Protein AF-A0A4Q6C3W8-F1 (afdb_monomer_lite)

Sequence (118 aa):
MQPISSQSSSEEVRRYLTQALKLDLVGPCTHEGDPVGDPEERLPGWISPSAWYLTGFLIPTGAPPEQASDADEDEDFELVSQTVGDPNESTEERKPKQKGFFPSSMGLSFLVGPNTRE

Secondary structure (DSSP, 8-state):
-PPP-TT--HHHHHHHHHHHHHHHHT--B-STT--BS-TT----TTS-GGGT-TT-PPPPTT--GGGSS-SGGGS-----------TT------------PPPS---------TT---

Structure (mmCIF, N/CA/C/O backbone):
data_AF-A0A4Q6C3W8-F1
#
_entry.id   AF-A0A4Q6C3W8-F1
#
loop_
_atom_site.group_PDB
_atom_site.id
_atom_site.type_symbol
_atom_site.label_atom_id
_atom_site.label_alt_id
_atom_site.label_comp_id
_atom_site.label_asym_id
_atom_site.label_entity_id
_atom_site.label_seq_id
_atom_site.pdbx_PDB_ins_code
_atom_site.Cartn_x
_atom_site.Cartn_y
_atom_site.Cartn_z
_atom_site.occupancy
_atom_site.B_iso_or_equiv
_atom_site.auth_seq_id
_atom_site.auth_comp_id
_atom_site.auth_asym_id
_atom_site.auth_atom_id
_atom_site.pdbx_PDB_model_num
ATOM 1 N N . MET A 1 1 ? -7.939 13.923 -3.875 1.00 65.12 1 MET A N 1
ATOM 2 C CA . MET A 1 1 ? -8.960 13.467 -2.903 1.00 65.12 1 MET A CA 1
ATOM 3 C C . MET A 1 1 ? -9.490 14.656 -2.121 1.00 65.12 1 MET A C 1
ATOM 5 O O . MET A 1 1 ? -8.688 15.484 -1.707 1.00 65.12 1 MET A O 1
ATOM 9 N N . GLN A 1 2 ? -10.810 14.769 -1.940 1.00 66.06 2 GLN A N 1
ATOM 10 C CA . GLN A 1 2 ? -11.363 15.756 -1.006 1.00 66.06 2 GLN A CA 1
ATOM 11 C C . GLN A 1 2 ? -11.152 15.268 0.438 1.00 66.06 2 GLN A C 1
ATOM 13 O O . GLN A 1 2 ? -11.274 14.066 0.683 1.00 66.06 2 GLN A O 1
ATOM 18 N N . PRO A 1 3 ? -10.804 16.156 1.382 1.00 70.75 3 PRO A N 1
ATOM 19 C CA . PRO A 1 3 ? -10.613 15.777 2.776 1.00 70.75 3 PRO A CA 1
ATOM 20 C C . PRO A 1 3 ? -11.939 15.348 3.419 1.00 70.75 3 PRO A C 1
ATOM 22 O O . PRO A 1 3 ? -12.983 15.966 3.201 1.00 70.75 3 PRO A O 1
ATOM 25 N N . ILE A 1 4 ? -11.880 14.294 4.235 1.00 77.94 4 ILE A N 1
ATOM 26 C CA . ILE A 1 4 ? -13.017 13.824 5.035 1.00 77.94 4 ILE A CA 1
ATOM 27 C C . ILE A 1 4 ? -13.424 14.926 6.021 1.00 77.94 4 ILE A C 1
ATOM 29 O O . ILE A 1 4 ? -12.568 15.546 6.653 1.00 77.94 4 ILE A O 1
ATOM 33 N N . SER A 1 5 ? -14.725 15.153 6.175 1.00 78.06 5 SER A N 1
ATOM 34 C CA . SER A 1 5 ? -15.279 16.111 7.137 1.00 78.06 5 SER A CA 1
ATOM 35 C C . SER A 1 5 ? -16.064 15.390 8.233 1.00 78.06 5 SER A C 1
ATOM 37 O O . SER A 1 5 ? -16.455 14.237 8.081 1.00 78.06 5 SER A O 1
ATOM 39 N N . SER A 1 6 ? -16.365 16.080 9.336 1.00 73.06 6 SER A N 1
ATOM 40 C CA . SER A 1 6 ? -17.143 15.518 10.456 1.00 73.06 6 SER A CA 1
ATOM 41 C C . SER A 1 6 ? -18.588 15.130 10.101 1.00 73.06 6 SER A C 1
ATOM 43 O O . SER A 1 6 ? -19.250 14.473 10.899 1.00 73.06 6 SER A O 1
ATOM 45 N N . GLN A 1 7 ? -19.076 15.519 8.919 1.00 80.44 7 GLN A N 1
ATOM 46 C CA . GLN A 1 7 ? -20.394 15.155 8.383 1.00 80.44 7 GLN A CA 1
ATOM 47 C C . GLN A 1 7 ? -20.334 14.076 7.287 1.00 80.44 7 GLN A C 1
ATOM 49 O O . GLN A 1 7 ? -21.370 13.747 6.715 1.00 80.44 7 GLN A O 1
ATOM 54 N N . SER A 1 8 ? -19.153 13.536 6.967 1.00 86.94 8 SER A N 1
ATOM 55 C CA . SER A 1 8 ? -19.025 12.505 5.935 1.00 86.94 8 SER A CA 1
ATOM 56 C C . SER A 1 8 ? -19.752 11.224 6.340 1.00 86.94 8 SER A C 1
ATOM 58 O O . SER A 1 8 ? -19.655 10.753 7.476 1.00 86.94 8 SER A O 1
ATOM 60 N N . SER A 1 9 ? -20.471 10.638 5.390 1.00 90.31 9 SER A N 1
ATOM 61 C CA . SER A 1 9 ? -21.116 9.343 5.567 1.00 90.31 9 SER A CA 1
ATOM 62 C C . SER A 1 9 ? -20.079 8.231 5.745 1.00 90.31 9 SER A C 1
ATOM 64 O O . SER A 1 9 ? -18.946 8.309 5.269 1.00 90.31 9 SER A O 1
ATOM 66 N N . SER A 1 10 ? -20.488 7.136 6.387 1.00 88.88 10 SER A N 1
ATOM 67 C CA . SER A 1 10 ? -19.633 5.955 6.563 1.00 88.88 10 SER A CA 1
ATOM 68 C C . SER A 1 10 ? -19.101 5.401 5.228 1.00 88.88 10 SER A C 1
ATOM 70 O O . SER A 1 10 ? -17.976 4.909 5.159 1.00 88.88 10 SER A O 1
ATOM 72 N N . GLU A 1 11 ? -19.885 5.510 4.151 1.00 92.38 11 GLU A N 1
ATOM 73 C CA . GLU A 1 11 ? -19.461 5.119 2.804 1.00 92.38 11 GLU A CA 1
ATOM 74 C C . GLU A 1 11 ? -18.333 6.014 2.275 1.00 92.38 11 GLU A C 1
ATOM 76 O O . GLU A 1 11 ? -17.318 5.505 1.800 1.00 92.38 11 GLU A O 1
ATOM 81 N N . GLU A 1 12 ? -18.473 7.335 2.404 1.00 90.38 12 GLU A N 1
ATOM 82 C CA . GLU A 1 12 ? -17.454 8.302 1.980 1.00 90.38 12 GLU A CA 1
ATOM 83 C C . GLU A 1 12 ? -16.141 8.110 2.735 1.00 90.38 12 GLU A C 1
ATOM 85 O O . GLU A 1 12 ? -15.075 8.118 2.119 1.00 90.38 12 GLU A O 1
ATOM 90 N N . VAL A 1 13 ? -16.220 7.871 4.048 1.00 89.56 13 VAL A N 1
ATOM 91 C CA . VAL A 1 13 ? -15.050 7.585 4.886 1.00 89.56 13 VAL A CA 1
ATOM 92 C C . VAL A 1 13 ? -14.342 6.315 4.407 1.00 89.56 13 VAL A C 1
ATOM 94 O O . VAL A 1 13 ? -13.133 6.340 4.178 1.00 89.56 13 VAL A O 1
ATOM 97 N N . ARG A 1 14 ? -15.071 5.207 4.205 1.00 90.12 14 ARG A N 1
ATOM 98 C CA . ARG A 1 14 ? -14.474 3.947 3.721 1.00 90.12 14 ARG A CA 1
ATOM 99 C C . ARG A 1 14 ? -13.858 4.092 2.335 1.00 90.12 14 ARG A C 1
ATOM 101 O O . ARG A 1 14 ? -12.772 3.563 2.106 1.00 90.12 14 ARG A O 1
ATOM 108 N N . ARG A 1 15 ? -14.523 4.805 1.423 1.00 90.25 15 ARG A N 1
ATOM 109 C CA . ARG A 1 15 ? -13.996 5.084 0.082 1.00 90.25 15 ARG A CA 1
ATOM 110 C C . ARG A 1 15 ? -12.689 5.868 0.167 1.00 90.25 15 ARG A C 1
ATOM 112 O O . ARG A 1 15 ? -11.702 5.440 -0.422 1.00 90.25 15 ARG A O 1
ATOM 119 N N . TYR A 1 16 ? -12.657 6.941 0.957 1.00 90.19 16 TYR A N 1
ATOM 120 C CA . TYR A 1 16 ? -11.441 7.724 1.174 1.00 90.19 16 TYR A CA 1
ATOM 121 C C . TYR A 1 16 ? -10.304 6.863 1.739 1.00 90.19 16 TYR A C 1
ATOM 123 O O . TYR A 1 16 ? -9.210 6.866 1.184 1.00 90.19 16 TYR A O 1
ATOM 131 N N . LEU A 1 17 ? -10.561 6.097 2.807 1.00 89.62 17 LEU A N 1
ATOM 132 C CA . LEU A 1 17 ? -9.543 5.240 3.426 1.00 89.62 17 LEU A CA 1
ATOM 133 C C . LEU A 1 17 ? -9.021 4.191 2.443 1.00 89.62 17 LEU A C 1
ATOM 135 O O . LEU A 1 17 ? -7.820 3.963 2.371 1.00 89.62 17 LEU A O 1
ATOM 139 N N . THR A 1 18 ? -9.909 3.592 1.649 1.00 89.12 18 THR A N 1
ATOM 140 C CA . THR A 1 18 ? -9.525 2.610 0.628 1.00 89.12 18 THR A CA 1
ATOM 141 C C . THR A 1 18 ? -8.617 3.237 -0.430 1.00 89.12 18 THR A C 1
ATOM 143 O O . THR A 1 18 ? -7.620 2.631 -0.806 1.00 89.12 18 THR A O 1
ATOM 146 N N . GLN A 1 19 ? -8.936 4.444 -0.903 1.00 88.19 19 GLN A N 1
ATOM 147 C CA . GLN A 1 19 ? -8.114 5.155 -1.886 1.00 88.19 19 GLN A CA 1
ATOM 148 C C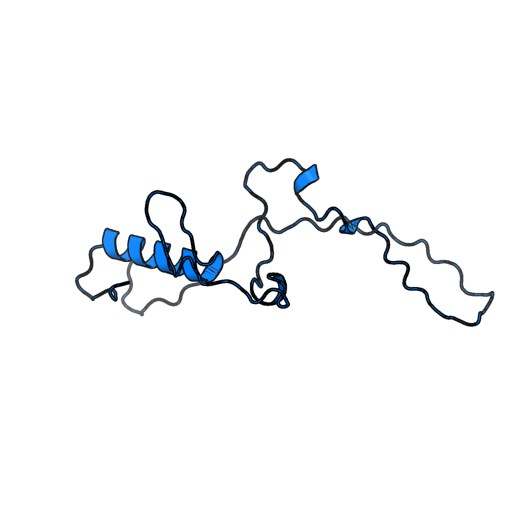 . GLN A 1 19 ? -6.751 5.550 -1.302 1.00 88.19 19 GLN A C 1
ATOM 150 O O . GLN A 1 19 ? -5.733 5.287 -1.935 1.00 88.19 19 GLN A O 1
ATOM 155 N N . ALA A 1 20 ? -6.719 6.104 -0.085 1.00 88.25 20 ALA A N 1
ATOM 156 C CA . ALA A 1 20 ? -5.473 6.480 0.589 1.00 88.25 20 ALA A CA 1
ATOM 157 C C . ALA A 1 20 ? -4.559 5.264 0.789 1.00 88.25 20 ALA A C 1
ATOM 159 O O . ALA A 1 20 ? -3.414 5.274 0.355 1.00 88.25 20 ALA A O 1
ATOM 160 N N . LEU A 1 21 ? -5.095 4.178 1.358 1.00 86.56 21 LEU A N 1
ATOM 161 C CA . LEU A 1 21 ? -4.323 2.961 1.610 1.00 86.56 21 LEU A CA 1
ATOM 162 C C . LEU A 1 21 ? -3.830 2.305 0.316 1.00 86.56 21 LEU A C 1
ATOM 164 O O . LEU A 1 21 ? -2.723 1.780 0.295 1.00 86.56 21 LEU A O 1
ATOM 168 N N . LYS A 1 22 ? -4.613 2.338 -0.770 1.00 83.81 22 LYS A N 1
ATOM 169 C CA . LYS A 1 22 ? -4.146 1.864 -2.083 1.00 83.81 22 LYS A CA 1
ATOM 170 C C . LYS A 1 22 ? -2.950 2.678 -2.571 1.00 83.81 22 LYS A C 1
ATOM 172 O O . LYS A 1 22 ? -1.957 2.085 -2.979 1.00 83.81 22 LYS A O 1
ATOM 177 N N . LEU A 1 23 ? -3.039 4.006 -2.505 1.00 83.44 23 LEU A N 1
ATOM 178 C CA . LEU A 1 23 ? -1.961 4.886 -2.948 1.00 83.44 23 LEU A CA 1
ATOM 179 C C . LEU A 1 23 ? -0.688 4.688 -2.115 1.00 83.44 23 LEU A C 1
ATOM 181 O O . LEU A 1 23 ? 0.385 4.565 -2.689 1.00 83.44 23 LEU A O 1
ATOM 185 N N . ASP A 1 24 ? -0.814 4.592 -0.791 1.00 81.00 24 ASP A N 1
ATOM 186 C CA . ASP A 1 24 ? 0.339 4.484 0.110 1.00 81.00 24 ASP A CA 1
ATOM 187 C C . ASP A 1 24 ? 0.995 3.092 0.085 1.00 81.00 24 ASP A C 1
ATOM 189 O O . ASP A 1 24 ? 2.216 2.981 0.182 1.00 81.00 24 ASP A O 1
ATOM 193 N N . LEU A 1 25 ? 0.201 2.016 -0.017 1.00 78.62 25 LEU A N 1
ATOM 194 C CA . LEU A 1 25 ? 0.707 0.639 0.092 1.00 78.62 25 LEU A CA 1
ATOM 195 C C . LEU A 1 25 ? 1.054 0.005 -1.258 1.00 78.62 25 LEU A C 1
ATOM 197 O O . LEU A 1 25 ? 1.920 -0.865 -1.314 1.00 78.62 25 LEU A O 1
ATOM 201 N N . VAL A 1 26 ? 0.357 0.389 -2.330 1.00 77.81 26 VAL A N 1
ATOM 202 C CA . VAL A 1 26 ? 0.543 -0.181 -3.676 1.00 77.81 26 VAL A CA 1
ATOM 203 C C . VAL A 1 26 ? 1.166 0.848 -4.614 1.00 77.81 26 VAL A C 1
ATOM 205 O O . VAL A 1 26 ? 2.041 0.510 -5.408 1.00 77.81 26 VAL A O 1
ATOM 208 N N . GLY A 1 27 ? 0.751 2.108 -4.500 1.00 78.75 27 GLY A N 1
ATOM 209 C CA . GLY A 1 27 ? 1.122 3.178 -5.419 1.00 78.75 27 GLY A CA 1
ATOM 210 C C . GLY A 1 27 ? -0.004 3.532 -6.396 1.00 78.75 27 GLY A C 1
ATOM 211 O O . GLY A 1 27 ? -1.141 3.065 -6.254 1.00 78.75 27 GLY A O 1
ATOM 212 N N . PRO A 1 28 ? 0.296 4.380 -7.392 1.00 84.25 28 PRO A N 1
ATOM 213 C CA . PRO A 1 28 ? -0.663 4.790 -8.408 1.00 84.25 28 PRO A CA 1
ATOM 214 C C . PRO A 1 28 ? -1.245 3.594 -9.171 1.00 84.25 28 PRO A C 1
ATOM 216 O O . PRO A 1 28 ? -0.520 2.725 -9.654 1.00 84.25 28 PRO A O 1
ATOM 219 N N . CYS A 1 29 ? -2.570 3.555 -9.301 1.00 78.31 29 CYS A N 1
ATOM 220 C CA . CYS A 1 29 ? -3.296 2.485 -9.975 1.00 78.31 29 CYS A CA 1
ATOM 221 C C . CYS A 1 29 ? -4.239 3.070 -11.026 1.00 78.31 29 CYS A C 1
ATOM 223 O O . CYS A 1 29 ? -5.089 3.908 -10.724 1.00 78.31 29 CYS A O 1
ATOM 225 N N . THR A 1 30 ? -4.093 2.596 -12.262 1.00 78.31 30 THR A N 1
ATOM 226 C CA . THR A 1 30 ? -4.835 3.073 -13.439 1.00 78.31 30 THR A CA 1
ATOM 227 C C . THR A 1 30 ? -5.844 2.052 -13.971 1.00 78.31 30 THR A C 1
ATOM 229 O O . THR A 1 30 ? -6.483 2.294 -14.993 1.00 78.31 30 THR A O 1
ATOM 232 N N . HIS A 1 31 ? -5.994 0.906 -13.298 1.00 71.31 31 HIS A N 1
ATOM 233 C CA . HIS A 1 31 ? -6.927 -0.151 -13.693 1.00 71.31 31 HIS A CA 1
ATOM 234 C C . HIS A 1 31 ? -8.395 0.291 -13.517 1.00 71.31 31 HIS A C 1
ATOM 236 O O . HIS A 1 31 ? -8.704 1.155 -12.695 1.00 71.31 31 HIS A O 1
ATOM 242 N N . GLU A 1 32 ? -9.307 -0.286 -14.307 1.00 60.91 32 GLU A N 1
ATOM 243 C CA . GLU A 1 32 ? -10.690 0.195 -14.436 1.00 60.91 32 GLU A CA 1
ATOM 244 C C . GLU A 1 32 ? -11.485 0.194 -13.112 1.00 60.91 32 GLU A C 1
ATOM 246 O O . GLU A 1 32 ? -11.470 -0.774 -12.353 1.00 60.91 32 GLU A O 1
ATOM 251 N N . GLY A 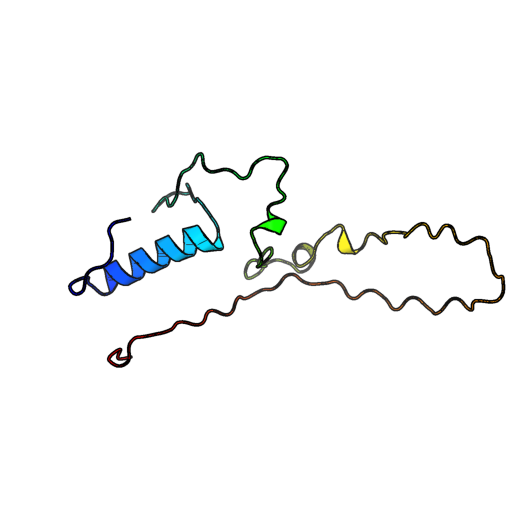1 33 ? -12.233 1.281 -12.871 1.00 66.81 33 GLY A N 1
ATOM 252 C CA . GLY A 1 33 ? -13.254 1.397 -11.820 1.00 66.81 33 GLY A CA 1
ATOM 253 C C . GLY A 1 33 ? -13.070 2.583 -10.869 1.00 66.81 33 GLY A C 1
ATOM 254 O O . GLY A 1 33 ? -14.048 3.262 -10.565 1.00 66.81 33 GLY A O 1
ATOM 255 N N . ASP A 1 34 ? -11.840 2.854 -10.425 1.00 70.31 34 ASP A N 1
ATOM 256 C CA . ASP A 1 34 ? -11.515 3.971 -9.520 1.00 70.31 34 ASP A CA 1
ATOM 257 C C . ASP A 1 34 ? -9.997 4.245 -9.541 1.00 70.31 34 ASP A C 1
ATOM 259 O O . ASP A 1 34 ? -9.269 3.697 -8.705 1.00 70.31 34 ASP A O 1
ATOM 263 N N . PRO A 1 35 ? -9.485 4.997 -10.536 1.00 80.81 35 PRO A N 1
ATOM 264 C CA . PRO A 1 35 ? -8.060 5.285 -10.632 1.00 80.81 35 PRO A CA 1
ATOM 265 C C . PRO A 1 35 ? -7.611 6.172 -9.464 1.00 80.81 35 PRO A C 1
ATOM 267 O O . PRO A 1 35 ? -8.272 7.153 -9.117 1.00 80.81 35 PRO A O 1
ATOM 270 N N . VAL A 1 36 ? -6.466 5.840 -8.871 1.00 84.25 36 VAL A N 1
ATOM 271 C CA . VAL A 1 36 ? -5.892 6.566 -7.729 1.00 84.25 36 VAL A CA 1
ATOM 272 C C . VAL A 1 36 ? -4.433 6.899 -8.027 1.00 84.25 36 VAL A C 1
ATOM 274 O O . VAL A 1 36 ? -3.700 6.041 -8.506 1.00 84.25 36 VAL A O 1
ATOM 277 N N . GLY A 1 37 ? -4.007 8.122 -7.706 1.00 84.00 37 GLY A N 1
ATOM 278 C CA . GLY A 1 37 ? -2.636 8.594 -7.933 1.00 84.00 37 GLY A CA 1
ATOM 279 C C . GLY A 1 37 ? -2.411 9.200 -9.319 1.00 84.00 37 GLY A C 1
ATOM 280 O O . GLY A 1 37 ? -3.345 9.333 -10.113 1.00 84.00 37 GLY A O 1
ATOM 281 N N . ASP A 1 38 ? -1.173 9.612 -9.583 1.00 86.25 38 ASP A N 1
ATOM 282 C CA . ASP A 1 38 ? -0.750 10.123 -10.888 1.00 86.25 38 ASP A CA 1
ATOM 283 C C . ASP A 1 38 ? -0.273 8.953 -11.773 1.00 86.25 38 ASP A C 1
ATOM 285 O O . ASP A 1 38 ? 0.655 8.243 -11.387 1.00 86.25 38 ASP A O 1
ATOM 289 N N . PRO A 1 39 ? -0.871 8.716 -12.957 1.00 82.12 39 PRO A N 1
ATOM 290 C CA . PRO A 1 39 ? -0.440 7.646 -13.862 1.00 82.12 39 PRO A CA 1
ATOM 291 C C . PRO A 1 39 ? 1.003 7.799 -14.377 1.00 82.12 39 PRO A C 1
ATOM 293 O O . PRO A 1 39 ? 1.597 6.818 -14.839 1.00 82.12 39 PRO A O 1
ATOM 296 N N . GLU A 1 40 ? 1.559 9.011 -14.340 1.00 86.06 40 GLU A N 1
ATOM 297 C CA . GLU A 1 40 ? 2.937 9.288 -14.752 1.00 86.06 40 GLU A CA 1
ATOM 298 C C . GLU A 1 40 ? 3.928 9.268 -13.586 1.00 86.06 40 GLU A C 1
ATOM 300 O O . GLU A 1 40 ? 5.141 9.323 -13.813 1.00 86.06 40 GLU A O 1
ATOM 305 N N . GLU A 1 41 ? 3.448 9.134 -12.348 1.00 84.25 41 GLU A N 1
ATOM 306 C CA . GLU A 1 41 ? 4.318 8.913 -11.203 1.00 84.25 41 GLU A CA 1
ATOM 307 C C . GLU A 1 41 ? 4.990 7.544 -11.341 1.00 84.25 41 GLU A C 1
ATOM 309 O O . GLU A 1 41 ? 4.365 6.483 -11.313 1.00 84.25 41 GLU A O 1
ATOM 314 N N . ARG A 1 42 ? 6.308 7.578 -11.534 1.00 79.75 42 ARG A N 1
ATOM 315 C CA . ARG A 1 42 ? 7.152 6.393 -11.649 1.00 79.75 42 ARG A CA 1
ATOM 316 C C . ARG A 1 42 ? 8.380 6.577 -10.784 1.00 79.75 42 ARG A C 1
ATOM 318 O O . ARG A 1 42 ? 8.960 7.664 -10.734 1.00 79.75 42 ARG A O 1
ATOM 325 N N . LEU A 1 43 ? 8.820 5.487 -10.160 1.00 78.25 43 LEU A N 1
ATOM 326 C CA . LEU A 1 43 ? 10.144 5.463 -9.563 1.00 78.25 43 LEU A CA 1
ATOM 327 C C . LEU A 1 43 ? 11.188 5.699 -10.666 1.00 78.25 43 LEU A C 1
ATOM 329 O O . LEU A 1 43 ? 11.070 5.135 -11.761 1.00 78.25 43 LEU A O 1
ATOM 333 N N . PRO A 1 44 ? 12.214 6.522 -10.409 1.00 85.00 44 PRO A N 1
ATOM 334 C CA . PRO A 1 44 ? 13.329 6.638 -11.326 1.00 85.00 44 PRO A CA 1
ATOM 335 C C . PRO A 1 44 ? 13.971 5.269 -11.562 1.00 85.00 44 PRO A C 1
ATOM 337 O O . PRO A 1 44 ? 14.145 4.506 -10.619 1.00 85.00 44 PRO A O 1
ATOM 340 N N . GLY A 1 45 ? 14.369 4.963 -12.800 1.00 82.31 45 GLY A N 1
ATOM 341 C CA . GLY A 1 45 ? 14.812 3.610 -13.178 1.00 82.31 45 GLY A CA 1
ATOM 342 C C . GLY A 1 45 ? 16.052 3.077 -12.444 1.00 82.31 45 GLY A C 1
ATOM 343 O O . GLY A 1 45 ? 16.358 1.897 -12.548 1.00 82.31 45 GLY A O 1
ATOM 344 N N . TRP A 1 46 ? 16.771 3.925 -11.705 1.00 86.19 46 TRP A N 1
ATOM 345 C CA . TRP A 1 46 ? 17.903 3.537 -10.856 1.00 86.19 46 TRP A CA 1
ATOM 346 C C . TRP A 1 46 ? 17.511 3.243 -9.398 1.00 86.19 46 TRP A C 1
ATOM 348 O O . TRP A 1 46 ? 18.361 2.835 -8.609 1.00 86.19 46 TRP A O 1
ATOM 358 N N . ILE A 1 47 ? 16.255 3.486 -9.014 1.00 82.88 47 ILE A N 1
ATOM 359 C CA . ILE A 1 47 ? 15.724 3.186 -7.685 1.00 82.88 47 ILE A CA 1
ATOM 360 C C . ILE A 1 47 ? 14.976 1.860 -7.773 1.00 82.88 47 ILE A C 1
ATOM 362 O O . ILE A 1 47 ? 13.931 1.768 -8.413 1.00 82.88 47 ILE A O 1
ATOM 366 N N . SER A 1 48 ? 15.504 0.834 -7.104 1.00 73.94 48 SER A N 1
ATOM 367 C CA . SER A 1 48 ? 14.781 -0.428 -6.961 1.00 73.94 48 SER A CA 1
ATOM 368 C C . SER A 1 48 ? 13.488 -0.199 -6.168 1.00 73.94 48 SER A C 1
ATOM 370 O O . SER A 1 48 ? 13.554 0.409 -5.094 1.00 73.94 48 SER A O 1
ATOM 372 N N . PRO A 1 49 ? 12.333 -0.724 -6.619 1.00 70.81 49 PRO A N 1
ATOM 373 C CA . PRO A 1 49 ? 11.091 -0.691 -5.849 1.00 70.81 49 PRO A CA 1
ATOM 374 C C . PRO A 1 49 ? 11.260 -1.205 -4.412 1.00 70.81 49 PRO A C 1
ATOM 376 O O . PRO A 1 49 ? 10.709 -0.625 -3.479 1.00 70.81 49 PRO A O 1
ATOM 379 N N . SER A 1 50 ? 12.102 -2.221 -4.201 1.00 67.94 50 SER A N 1
ATOM 380 C CA . SER A 1 50 ? 12.381 -2.780 -2.870 1.00 67.94 50 SER A CA 1
ATOM 381 C C . SER A 1 50 ? 12.980 -1.782 -1.870 1.00 67.94 50 SER A C 1
ATOM 383 O O . SER A 1 50 ? 12.913 -2.019 -0.668 1.00 67.94 50 SER A O 1
ATOM 385 N N . ALA A 1 51 ? 13.534 -0.655 -2.332 1.00 68.56 51 ALA A N 1
ATOM 386 C CA . ALA A 1 51 ? 14.044 0.400 -1.456 1.00 68.56 51 ALA A CA 1
ATOM 387 C C . ALA A 1 51 ? 12.932 1.260 -0.824 1.00 68.56 51 ALA A C 1
ATOM 389 O O . ALA A 1 51 ? 13.176 1.904 0.194 1.00 68.56 51 ALA A O 1
ATOM 390 N N . TRP A 1 52 ? 11.732 1.282 -1.417 1.00 64.50 52 TRP A N 1
ATOM 391 C CA . TRP A 1 52 ? 10.605 2.117 -0.975 1.00 64.50 52 TRP A CA 1
ATOM 392 C C . TRP A 1 52 ? 9.386 1.295 -0.537 1.00 64.50 52 TRP A C 1
ATOM 394 O O . TRP A 1 52 ? 8.679 1.704 0.381 1.00 64.50 52 TRP A O 1
ATOM 404 N N . TYR A 1 53 ? 9.180 0.102 -1.100 1.00 63.84 53 TYR A N 1
ATOM 405 C CA . TYR A 1 53 ? 8.133 -0.827 -0.665 1.00 63.84 53 TYR A CA 1
ATOM 406 C C . TYR A 1 53 ? 8.658 -1.757 0.437 1.00 63.84 53 TYR A C 1
ATOM 408 O O . TYR A 1 53 ? 8.984 -2.921 0.207 1.00 63.84 53 TYR A O 1
ATOM 416 N N . LEU A 1 54 ? 8.732 -1.222 1.659 1.00 51.22 54 LEU A N 1
ATOM 417 C CA . LEU A 1 54 ? 9.223 -1.903 2.872 1.00 51.22 54 LEU A CA 1
ATOM 418 C C . LEU A 1 54 ? 8.507 -3.222 3.212 1.00 51.22 54 LEU A C 1
ATOM 420 O O . LEU A 1 54 ? 9.022 -4.017 3.994 1.00 51.22 54 LEU A O 1
ATOM 424 N N . THR A 1 55 ? 7.328 -3.467 2.646 1.00 53.91 55 THR A N 1
ATOM 425 C CA . THR A 1 55 ? 6.548 -4.691 2.873 1.00 53.91 55 THR A CA 1
ATOM 426 C C . THR A 1 55 ? 6.973 -5.840 1.961 1.00 53.91 55 THR A C 1
ATOM 428 O O . THR A 1 55 ? 6.473 -6.953 2.122 1.00 53.91 55 THR A O 1
ATOM 431 N N . GLY A 1 56 ? 7.872 -5.581 1.003 1.00 61.81 56 GLY A N 1
ATOM 432 C CA . GLY A 1 56 ? 8.166 -6.505 -0.085 1.00 61.81 56 GLY A CA 1
ATOM 433 C C . GLY A 1 56 ? 6.915 -6.819 -0.912 1.00 61.81 56 GLY A C 1
ATOM 434 O O . GLY A 1 56 ? 5.931 -6.074 -0.898 1.00 61.81 56 GLY A O 1
ATOM 435 N N . PHE A 1 57 ? 6.951 -7.940 -1.626 1.00 69.12 57 PHE A N 1
ATOM 436 C CA . PHE A 1 57 ? 5.814 -8.463 -2.377 1.00 69.12 57 PHE A CA 1
ATOM 437 C C . PHE A 1 57 ? 4.980 -9.384 -1.481 1.00 69.12 57 PHE A C 1
ATOM 439 O O . PHE A 1 57 ? 5.517 -10.301 -0.864 1.00 69.12 57 PHE A O 1
ATOM 446 N N . LEU A 1 58 ? 3.666 -9.145 -1.406 1.00 75.88 58 LEU A N 1
ATOM 447 C CA . LEU A 1 58 ? 2.742 -10.088 -0.775 1.00 75.88 58 LEU A CA 1
ATOM 448 C C . LEU A 1 58 ? 2.400 -11.212 -1.756 1.00 75.88 58 LEU A C 1
ATOM 450 O O . LEU A 1 58 ? 2.099 -10.943 -2.921 1.00 75.88 58 LEU A O 1
ATOM 454 N N . ILE A 1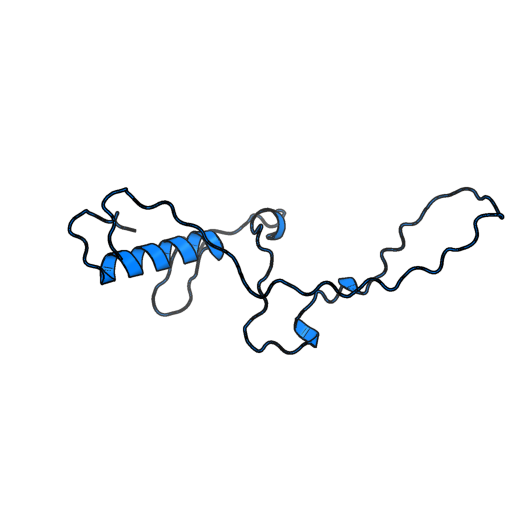 59 ? 2.375 -12.456 -1.275 1.00 78.38 59 ILE A N 1
ATOM 455 C CA . ILE A 1 59 ? 1.917 -13.590 -2.088 1.00 78.38 59 ILE A CA 1
ATOM 456 C C . ILE A 1 59 ? 0.404 -13.466 -2.319 1.00 78.38 59 ILE A C 1
ATOM 458 O O . ILE A 1 59 ? -0.349 -13.360 -1.343 1.00 78.38 59 ILE A O 1
ATOM 462 N N . PRO A 1 60 ? -0.079 -13.536 -3.575 1.00 76.88 60 PRO A N 1
ATOM 463 C CA . PRO A 1 60 ? -1.507 -13.601 -3.853 1.00 76.88 60 PRO A CA 1
ATOM 464 C C . PRO A 1 60 ? -2.168 -14.796 -3.165 1.00 76.88 60 PRO A C 1
ATOM 466 O O . PRO A 1 60 ? -1.618 -15.897 -3.099 1.00 76.88 60 PRO A O 1
ATOM 469 N N . THR A 1 61 ? -3.399 -14.616 -2.692 1.00 75.75 61 THR A N 1
ATOM 470 C CA . THR A 1 61 ? -4.167 -15.730 -2.131 1.00 75.75 61 THR A CA 1
ATOM 471 C C . THR A 1 61 ? -4.361 -16.822 -3.187 1.00 75.75 61 THR A C 1
ATOM 473 O O . THR A 1 61 ? -4.898 -16.561 -4.260 1.00 75.75 61 THR A O 1
ATOM 476 N N . GLY A 1 62 ? -3.941 -18.050 -2.872 1.00 77.88 62 GLY A N 1
ATOM 477 C CA . GLY A 1 62 ? -4.044 -19.194 -3.783 1.00 77.88 62 GLY A CA 1
ATOM 478 C C . GLY A 1 62 ? -2.920 -19.299 -4.815 1.00 77.88 62 GLY A C 1
ATOM 479 O O . GLY A 1 62 ? -3.034 -20.120 -5.725 1.00 77.88 62 GLY A O 1
ATOM 480 N N . ALA A 1 63 ? -1.849 -18.506 -4.689 1.00 80.06 63 ALA A N 1
ATOM 481 C CA . ALA A 1 63 ? -0.662 -18.699 -5.511 1.00 80.06 63 ALA A CA 1
ATOM 482 C C . ALA A 1 63 ? -0.084 -20.116 -5.302 1.00 80.06 63 ALA A C 1
ATOM 484 O O . ALA A 1 63 ? -0.042 -20.604 -4.165 1.00 80.06 63 ALA A O 1
ATOM 485 N N . PRO A 1 64 ? 0.343 -20.792 -6.380 1.00 81.56 64 PRO A N 1
ATOM 486 C CA . PRO A 1 64 ? 0.961 -22.103 -6.291 1.00 81.56 64 PRO A CA 1
ATOM 487 C C . PRO A 1 64 ? 2.326 -22.011 -5.570 1.00 81.56 64 PRO A C 1
ATOM 489 O O . PRO A 1 64 ? 2.979 -20.964 -5.636 1.00 81.56 64 PRO A O 1
ATOM 492 N N . PRO A 1 65 ? 2.775 -23.072 -4.868 1.00 74.94 65 PRO A N 1
ATOM 493 C CA . PRO A 1 65 ? 3.995 -23.045 -4.051 1.00 74.94 65 PRO A CA 1
ATOM 494 C C . PRO A 1 65 ? 5.256 -22.619 -4.810 1.00 74.94 65 PRO A C 1
ATOM 496 O O . PRO A 1 65 ? 6.165 -22.040 -4.222 1.00 74.94 65 PRO A O 1
ATOM 499 N N . GLU A 1 66 ? 5.305 -22.870 -6.116 1.00 79.38 66 GLU A N 1
ATOM 500 C CA . GLU A 1 66 ? 6.426 -22.518 -6.990 1.00 79.38 66 GLU A CA 1
ATOM 501 C C . GLU A 1 66 ? 6.570 -21.000 -7.194 1.00 79.38 66 GLU A C 1
ATOM 503 O O . GLU A 1 66 ? 7.630 -20.542 -7.603 1.00 79.38 66 GLU A O 1
ATOM 508 N N . GLN A 1 67 ? 5.523 -20.219 -6.903 1.00 74.31 67 GLN A N 1
ATOM 509 C CA . GLN 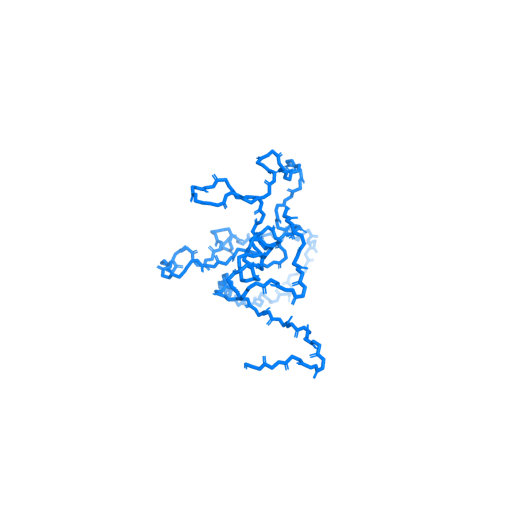A 1 67 ? 5.507 -18.751 -6.990 1.00 74.31 67 GLN A CA 1
ATOM 510 C C . GLN A 1 67 ? 5.601 -18.074 -5.612 1.00 74.31 67 GLN A C 1
ATOM 512 O O . GL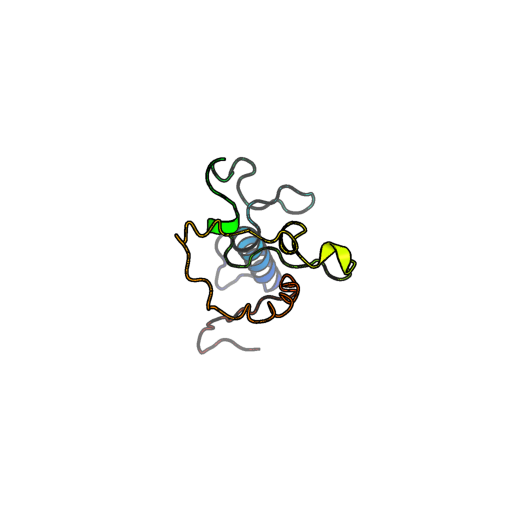N A 1 67 ? 5.433 -16.861 -5.501 1.00 74.31 67 GLN A O 1
ATOM 517 N N . ALA A 1 68 ? 5.814 -18.853 -4.550 1.00 74.00 68 ALA A N 1
ATOM 518 C CA . ALA A 1 68 ? 5.759 -18.378 -3.172 1.00 74.00 68 ALA A CA 1
ATOM 519 C C . ALA A 1 68 ? 7.117 -17.880 -2.629 1.00 74.00 68 ALA A C 1
ATOM 521 O O . ALA A 1 68 ? 7.194 -17.440 -1.482 1.00 74.00 68 ALA A O 1
ATOM 522 N N . SER A 1 69 ? 8.173 -17.927 -3.441 1.00 72.75 69 SER A N 1
ATOM 523 C CA . SER A 1 69 ? 9.526 -17.459 -3.119 1.00 72.75 69 SER A CA 1
ATOM 524 C C . SER A 1 69 ? 10.177 -16.823 -4.347 1.00 72.75 69 SER A C 1
ATOM 526 O O . SER A 1 69 ? 9.690 -16.987 -5.468 1.00 72.75 69 SER A O 1
ATOM 528 N N . ASP A 1 70 ? 11.313 -16.161 -4.148 1.00 68.44 70 ASP A N 1
ATOM 529 C CA . ASP A 1 70 ? 12.153 -15.717 -5.258 1.00 68.44 70 ASP A CA 1
ATOM 530 C C . ASP A 1 70 ? 12.795 -16.925 -5.974 1.00 68.44 70 ASP A C 1
ATOM 532 O O . ASP A 1 70 ? 13.055 -17.960 -5.349 1.00 68.44 70 ASP A O 1
ATOM 536 N N . ALA A 1 71 ? 13.008 -16.815 -7.287 1.00 61.12 71 ALA A N 1
ATOM 537 C CA . ALA A 1 71 ? 13.675 -17.840 -8.094 1.00 61.12 71 ALA A CA 1
ATOM 538 C C . ALA A 1 71 ? 15.197 -17.815 -7.883 1.00 61.12 71 ALA A C 1
ATOM 540 O O . ALA A 1 71 ? 15.835 -18.866 -7.934 1.00 61.12 71 ALA A O 1
ATOM 541 N N . ASP A 1 72 ? 15.740 -16.636 -7.567 1.00 58.44 72 ASP A N 1
ATOM 542 C CA . ASP A 1 72 ? 17.172 -16.419 -7.337 1.00 58.44 72 ASP A CA 1
ATOM 543 C C . ASP A 1 72 ? 17.583 -16.745 -5.886 1.00 58.44 72 ASP A C 1
ATOM 545 O O . ASP A 1 72 ? 18.750 -16.650 -5.513 1.00 58.44 72 ASP A O 1
ATOM 549 N N . GLU A 1 73 ? 16.640 -17.146 -5.026 1.00 57.72 73 GLU A N 1
ATOM 550 C CA . GLU A 1 73 ? 16.941 -17.497 -3.632 1.00 57.72 73 GLU A CA 1
ATOM 551 C C . GLU A 1 73 ? 17.743 -18.804 -3.510 1.00 57.72 73 GLU A C 1
ATOM 553 O O . GLU A 1 73 ? 18.530 -18.974 -2.571 1.00 57.72 73 GLU A O 1
ATOM 558 N N . ASP A 1 74 ? 17.554 -19.694 -4.489 1.00 53.12 74 ASP A N 1
ATOM 559 C CA . ASP A 1 74 ? 18.266 -20.963 -4.634 1.00 53.12 74 ASP A CA 1
ATOM 560 C C . ASP A 1 74 ? 19.650 -20.774 -5.308 1.00 53.12 74 ASP A C 1
ATOM 562 O O . ASP A 1 74 ? 20.439 -21.722 -5.364 1.00 53.12 74 ASP A O 1
ATOM 566 N N . GLU A 1 75 ? 19.986 -19.567 -5.794 1.00 52.16 75 GLU A N 1
ATOM 567 C CA . GLU A 1 75 ? 21.342 -19.250 -6.249 1.00 52.16 75 GLU A CA 1
ATOM 568 C C . GLU A 1 75 ? 22.250 -19.025 -5.033 1.00 52.16 75 GLU A C 1
ATOM 570 O O . GLU A 1 75 ? 22.217 -17.998 -4.345 1.00 52.16 75 GLU A O 1
ATOM 575 N N . ASP A 1 76 ? 23.096 -20.019 -4.758 1.00 50.12 76 ASP A N 1
ATOM 576 C CA . ASP A 1 76 ? 24.246 -19.857 -3.881 1.00 50.12 76 ASP A CA 1
ATOM 577 C C . ASP A 1 76 ? 25.100 -18.701 -4.423 1.00 50.12 76 ASP A C 1
ATOM 579 O O . ASP A 1 76 ? 25.883 -18.860 -5.359 1.00 50.12 76 ASP A O 1
ATOM 583 N N . PHE A 1 77 ? 24.977 -17.518 -3.814 1.00 48.22 77 PHE A N 1
ATOM 584 C CA . PHE A 1 77 ? 26.018 -16.504 -3.902 1.00 48.22 77 PHE A CA 1
ATOM 585 C C . PHE A 1 77 ? 27.282 -17.132 -3.309 1.00 48.22 77 PHE A C 1
ATOM 587 O O . PHE A 1 77 ? 27.501 -17.094 -2.094 1.00 48.22 77 PHE A O 1
ATOM 594 N N . GLU A 1 78 ? 28.115 -17.736 -4.159 1.00 44.78 78 GLU A N 1
ATOM 595 C CA . GLU A 1 78 ? 29.495 -18.040 -3.817 1.00 44.78 78 GLU A CA 1
ATOM 596 C C . GLU A 1 78 ? 30.170 -16.704 -3.518 1.00 44.78 78 GLU A C 1
ATOM 598 O O . GLU A 1 78 ? 30.657 -15.991 -4.398 1.00 44.78 78 GLU A O 1
ATOM 603 N N . LEU A 1 79 ? 30.166 -16.330 -2.239 1.00 42.38 79 LEU A N 1
ATOM 604 C CA . LEU A 1 79 ? 31.048 -15.303 -1.735 1.00 42.38 79 LEU A CA 1
ATOM 605 C C . LEU A 1 79 ? 32.456 -15.820 -2.029 1.00 42.38 79 LEU A C 1
ATOM 607 O O . LEU A 1 79 ? 32.936 -16.730 -1.352 1.00 42.38 79 LEU A O 1
ATOM 611 N N . VAL A 1 80 ? 33.086 -15.300 -3.084 1.00 39.97 80 VAL A N 1
ATOM 612 C CA . VAL A 1 80 ? 34.463 -15.636 -3.441 1.00 39.97 80 VAL A CA 1
ATOM 613 C C . VAL A 1 80 ? 35.344 -15.109 -2.313 1.00 39.97 80 VAL A C 1
ATOM 615 O O . VAL A 1 80 ? 35.828 -13.977 -2.345 1.00 39.97 80 VAL A O 1
ATOM 618 N N . SER A 1 81 ? 35.500 -15.910 -1.261 1.00 43.31 81 SER A N 1
ATOM 619 C CA . SER A 1 81 ? 36.424 -15.623 -0.182 1.00 43.31 81 SER A CA 1
ATOM 620 C C . SER A 1 81 ? 37.812 -15.729 -0.790 1.00 43.31 81 SER A C 1
ATOM 622 O O . SER A 1 81 ? 38.303 -16.825 -1.056 1.00 43.31 81 SER A O 1
ATOM 624 N N . GLN A 1 82 ? 38.455 -14.590 -1.049 1.00 43.84 82 GLN A N 1
ATOM 625 C CA . GLN A 1 82 ? 39.900 -14.553 -1.253 1.00 43.84 82 GLN A CA 1
ATOM 626 C C . GLN A 1 82 ? 40.578 -14.866 0.087 1.00 43.84 82 GLN A C 1
ATOM 628 O O . GLN A 1 82 ? 41.162 -13.995 0.724 1.00 43.84 82 GLN A O 1
ATOM 633 N N . THR A 1 83 ? 40.478 -16.113 0.538 1.00 41.88 83 THR A N 1
ATOM 634 C CA . THR A 1 83 ? 41.233 -16.608 1.683 1.00 41.88 83 THR A CA 1
ATOM 635 C C . THR A 1 83 ? 42.427 -17.368 1.136 1.00 41.88 83 THR A C 1
ATOM 637 O O . THR A 1 83 ? 42.323 -18.504 0.676 1.00 41.88 83 THR A O 1
ATOM 640 N N . VAL A 1 84 ? 43.582 -16.706 1.167 1.00 45.88 84 VAL A N 1
ATOM 641 C CA . VAL A 1 84 ? 44.881 -17.384 1.171 1.00 45.88 84 VAL A CA 1
ATOM 642 C C . VAL A 1 84 ? 44.856 -18.375 2.342 1.00 45.88 84 VAL A C 1
ATOM 644 O O . VAL A 1 84 ? 44.540 -17.987 3.462 1.00 45.88 84 VAL A O 1
ATOM 647 N N . GLY A 1 85 ? 45.073 -19.654 2.037 1.00 40.91 85 GLY A N 1
ATOM 648 C CA . GLY A 1 85 ? 44.540 -20.782 2.803 1.00 40.91 85 GLY A CA 1
ATOM 649 C C . GLY A 1 85 ? 45.091 -21.049 4.207 1.00 40.91 85 GLY A C 1
ATOM 650 O O . GLY A 1 85 ? 46.220 -20.698 4.543 1.00 40.91 85 GLY A O 1
ATOM 651 N N . ASP A 1 86 ? 44.287 -21.806 4.958 1.00 42.91 86 ASP A N 1
ATOM 652 C CA . ASP A 1 86 ? 44.683 -22.680 6.066 1.00 42.91 86 ASP A CA 1
ATOM 653 C C . ASP A 1 86 ? 44.045 -24.068 5.807 1.00 42.91 86 ASP A C 1
ATOM 655 O O . ASP A 1 86 ? 42.829 -24.151 5.625 1.00 42.91 86 ASP A O 1
ATOM 659 N N . PRO A 1 87 ? 44.822 -25.164 5.706 1.00 46.91 87 PRO A N 1
ATOM 660 C CA . PRO A 1 87 ? 44.308 -26.494 5.371 1.00 46.91 87 PRO A CA 1
ATOM 661 C C . PRO A 1 87 ? 43.557 -27.208 6.513 1.00 46.91 87 PRO A C 1
ATOM 663 O O . PRO A 1 87 ? 43.218 -28.379 6.340 1.00 46.91 87 PRO A O 1
ATOM 666 N N . ASN A 1 88 ? 43.322 -26.567 7.666 1.00 47.75 88 ASN A N 1
ATOM 667 C CA . ASN A 1 88 ? 42.761 -27.231 8.851 1.00 47.75 88 ASN A CA 1
ATOM 668 C C . ASN A 1 88 ? 41.338 -26.792 9.259 1.00 47.75 88 ASN A C 1
ATOM 670 O O . ASN A 1 88 ? 40.861 -27.199 10.319 1.00 47.75 88 ASN A O 1
ATOM 674 N N . GLU A 1 89 ? 40.631 -26.003 8.445 1.00 40.91 89 GLU A N 1
ATOM 675 C CA . GLU A 1 89 ? 39.209 -25.727 8.689 1.00 40.91 89 GLU A CA 1
ATOM 676 C C . GLU A 1 89 ? 38.332 -26.861 8.147 1.00 40.91 89 GLU A C 1
ATOM 678 O O . GLU A 1 89 ? 38.061 -26.981 6.951 1.00 40.91 89 GLU A O 1
ATOM 683 N N . SER A 1 90 ? 37.878 -27.713 9.069 1.00 45.84 90 SER A N 1
ATOM 684 C CA . SER A 1 90 ? 36.761 -28.636 8.873 1.00 45.84 90 SER A CA 1
ATOM 685 C C . SER A 1 90 ? 35.603 -27.891 8.208 1.00 45.84 90 SER A C 1
ATOM 687 O O . SER A 1 90 ? 35.072 -26.936 8.769 1.00 45.84 90 SER A O 1
ATOM 689 N N . THR A 1 91 ? 35.215 -28.324 7.010 1.00 45.78 91 THR A N 1
ATOM 690 C CA . THR A 1 91 ? 34.047 -27.802 6.304 1.00 45.78 91 THR A CA 1
ATOM 691 C C . THR A 1 91 ? 32.811 -28.144 7.133 1.00 45.78 91 THR A C 1
ATOM 693 O O . THR A 1 91 ? 32.326 -29.272 7.074 1.00 45.78 91 THR A O 1
ATOM 696 N N . GLU A 1 92 ? 32.332 -27.212 7.962 1.00 50.06 92 GLU A N 1
ATOM 697 C CA . GLU A 1 92 ? 31.025 -27.371 8.597 1.00 50.06 92 GLU A CA 1
ATOM 698 C C . GLU A 1 92 ? 29.993 -27.578 7.484 1.00 50.06 92 GLU A C 1
ATOM 700 O O . GLU A 1 92 ? 29.919 -26.791 6.535 1.00 50.06 92 GLU A O 1
ATOM 705 N N . GLU A 1 93 ? 29.244 -28.680 7.567 1.00 50.19 93 GLU A N 1
ATOM 706 C CA . GLU A 1 93 ? 28.155 -28.989 6.648 1.00 50.19 93 GLU A CA 1
ATOM 707 C C . GLU A 1 93 ? 27.230 -27.770 6.570 1.00 50.19 93 GLU A C 1
ATOM 709 O O . GLU A 1 93 ? 26.565 -27.407 7.545 1.00 50.19 93 GLU A O 1
ATOM 714 N N . ARG A 1 94 ? 27.221 -27.102 5.408 1.00 54.50 94 ARG A N 1
ATOM 715 C CA . ARG A 1 94 ? 26.332 -25.973 5.133 1.00 54.50 94 ARG A CA 1
ATOM 716 C C . ARG A 1 94 ? 24.906 -26.461 5.353 1.00 54.50 94 ARG A C 1
ATOM 718 O O . ARG A 1 94 ? 24.389 -27.258 4.573 1.00 54.50 94 ARG A O 1
ATOM 725 N N . LYS A 1 95 ? 24.281 -26.019 6.446 1.00 52.28 95 LYS A N 1
ATOM 726 C CA . LYS A 1 95 ? 22.869 -26.306 6.706 1.00 52.28 95 LYS A CA 1
ATOM 727 C C . LYS A 1 95 ? 22.063 -25.798 5.508 1.00 52.28 95 LYS A C 1
ATOM 729 O O . LYS A 1 95 ? 22.315 -24.671 5.078 1.00 52.28 95 LYS A O 1
ATOM 734 N N . PRO A 1 96 ? 21.119 -26.592 4.974 1.00 49.00 96 PRO A N 1
ATOM 735 C CA . PRO A 1 96 ? 20.311 -26.168 3.843 1.00 49.00 96 PRO A CA 1
ATOM 736 C C . PRO A 1 96 ? 19.617 -24.853 4.195 1.00 49.00 96 PRO A C 1
ATOM 738 O O . PRO A 1 96 ? 18.946 -24.747 5.228 1.00 49.00 96 PRO A O 1
ATOM 741 N N . LYS A 1 97 ? 19.827 -23.846 3.348 1.00 56.44 97 LYS A N 1
ATOM 742 C CA . LYS A 1 97 ? 19.160 -22.552 3.433 1.00 56.44 97 LYS A CA 1
ATOM 743 C C . LYS A 1 97 ? 17.667 -22.836 3.249 1.00 56.44 97 LYS A C 1
ATOM 745 O O . LYS A 1 97 ? 17.253 -23.343 2.211 1.00 56.44 97 LYS A O 1
ATOM 750 N N . GLN A 1 98 ? 16.869 -22.649 4.298 1.00 57.78 98 GLN A N 1
ATOM 751 C CA . GLN A 1 98 ? 15.422 -22.797 4.168 1.00 57.78 98 GLN A CA 1
ATOM 752 C C . GLN A 1 98 ? 14.924 -21.712 3.217 1.00 57.78 98 GLN A C 1
ATOM 754 O O . GLN A 1 98 ? 15.216 -20.539 3.433 1.00 57.78 98 GLN A O 1
ATOM 759 N N . LYS A 1 99 ? 14.187 -22.134 2.189 1.00 60.56 99 LYS A N 1
ATOM 760 C CA . LYS A 1 99 ? 13.517 -21.271 1.217 1.00 60.56 99 LYS A CA 1
ATOM 761 C C . LYS A 1 99 ? 12.680 -20.213 1.945 1.00 60.56 99 LYS A C 1
ATOM 763 O O . LYS A 1 99 ? 11.803 -20.563 2.744 1.00 60.56 99 LYS A O 1
ATOM 768 N N . GLY A 1 100 ? 12.998 -18.943 1.739 1.00 66.00 100 GLY A N 1
ATOM 769 C CA . GLY A 1 100 ? 12.328 -17.803 2.340 1.00 66.00 100 GLY A CA 1
ATOM 770 C C . GLY A 1 100 ? 11.058 -17.494 1.566 1.00 66.00 100 GLY A C 1
ATOM 771 O O . GLY A 1 100 ? 11.061 -16.897 0.495 1.00 66.00 100 GLY A O 1
ATOM 772 N N . PHE A 1 101 ? 9.926 -17.906 2.125 1.00 72.94 101 PHE A 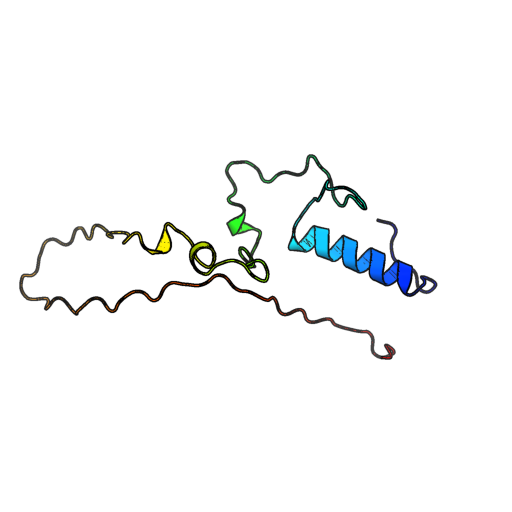N 1
ATOM 773 C CA . PHE A 1 101 ? 8.631 -17.567 1.553 1.00 72.94 101 PHE A CA 1
ATOM 774 C C . PHE A 1 101 ? 8.327 -16.078 1.730 1.00 72.94 101 PHE A C 1
ATOM 776 O O . PHE A 1 101 ? 8.557 -15.502 2.799 1.00 72.94 101 PHE A O 1
ATOM 783 N N . PHE A 1 102 ? 7.744 -15.467 0.700 1.00 76.50 102 PHE A N 1
ATOM 784 C CA . PHE A 1 102 ? 7.211 -14.114 0.805 1.00 76.50 102 PHE A CA 1
ATOM 785 C C . PHE A 1 102 ? 6.065 -14.058 1.842 1.00 76.50 102 PHE A C 1
ATOM 787 O O . PHE A 1 102 ? 5.323 -15.028 2.030 1.00 76.50 102 PHE A O 1
ATOM 794 N N . PRO A 1 103 ? 5.878 -12.925 2.537 1.00 75.38 103 PRO A N 1
ATOM 795 C CA . PRO A 1 103 ? 4.784 -12.774 3.487 1.00 75.38 103 PRO A CA 1
ATOM 796 C C . PRO A 1 103 ? 3.414 -12.824 2.788 1.00 75.38 103 PRO A C 1
ATOM 798 O O . PRO A 1 103 ? 3.218 -12.275 1.707 1.00 75.38 103 PRO A O 1
ATOM 801 N N . SER A 1 104 ? 2.425 -13.447 3.434 1.00 74.00 104 SER A N 1
ATOM 802 C CA . SER A 1 104 ? 1.046 -13.547 2.923 1.00 74.00 104 SER A CA 1
ATOM 803 C C . SER A 1 104 ? 0.066 -12.570 3.588 1.00 74.00 104 SER A C 1
ATOM 805 O O . SER A 1 104 ? -1.128 -12.597 3.299 1.00 74.00 104 SER A O 1
ATOM 807 N N . SER A 1 105 ? 0.532 -11.738 4.527 1.00 76.25 105 SER A N 1
ATOM 808 C CA . SER A 1 105 ? -0.307 -10.791 5.274 1.00 76.25 105 SER A CA 1
ATOM 809 C C . SER A 1 105 ? 0.495 -9.608 5.814 1.00 76.25 105 SER A C 1
ATOM 811 O O . SER A 1 105 ? 1.695 -9.735 6.049 1.00 76.25 105 SER A O 1
ATOM 813 N N . MET A 1 106 ? -0.192 -8.498 6.100 1.00 78.12 106 MET A N 1
ATOM 814 C CA . MET A 1 106 ? 0.371 -7.303 6.732 1.00 78.12 106 MET A CA 1
ATOM 815 C C . MET A 1 106 ? -0.476 -6.887 7.940 1.00 78.12 106 MET A C 1
ATOM 817 O O . MET A 1 106 ? -1.703 -6.854 7.858 1.00 78.12 106 MET A O 1
ATOM 821 N N . GLY A 1 107 ? 0.177 -6.568 9.059 1.00 81.19 107 GLY A N 1
ATOM 822 C CA . GLY A 1 107 ? -0.485 -6.008 10.237 1.00 81.19 107 GLY A CA 1
ATOM 823 C C . GLY A 1 107 ? -0.620 -4.491 10.127 1.00 81.19 107 GLY A C 1
ATOM 824 O O . GLY A 1 107 ? 0.362 -3.809 9.845 1.00 81.19 107 GLY A O 1
ATOM 825 N N . LEU A 1 108 ? -1.817 -3.962 10.384 1.00 82.62 108 LEU A N 1
ATOM 826 C CA . LEU A 1 108 ? -2.084 -2.525 10.460 1.00 82.62 108 LEU A CA 1
ATOM 827 C C . LEU A 1 108 ? -2.654 -2.183 11.838 1.00 82.62 108 LEU A C 1
ATOM 829 O O . LEU A 1 108 ? -3.537 -2.878 12.340 1.00 82.62 108 LEU A O 1
ATOM 833 N N . SER A 1 109 ? -2.170 -1.090 12.419 1.00 86.88 109 SER A N 1
ATOM 834 C CA . SER A 1 109 ? -2.635 -0.562 13.702 1.00 86.88 109 SER A CA 1
ATOM 835 C C . SER A 1 109 ? -3.065 0.886 13.519 1.00 86.88 109 SER A C 1
ATOM 837 O O . SER A 1 109 ? -2.365 1.663 12.873 1.00 86.88 109 SER A O 1
ATOM 839 N N . PHE A 1 110 ? -4.195 1.261 14.113 1.00 85.06 110 PHE A N 1
ATOM 840 C CA . PHE A 1 110 ? -4.757 2.604 13.996 1.00 85.06 110 PHE A CA 1
ATOM 841 C C . PHE A 1 110 ? -4.887 3.249 15.371 1.00 85.06 110 PHE A C 1
ATOM 843 O O . PHE A 1 110 ? -5.302 2.609 16.337 1.00 85.06 110 PHE A O 1
ATOM 850 N N . LEU A 1 111 ? -4.567 4.540 15.445 1.00 89.56 111 LEU A N 1
ATOM 851 C CA . LEU A 1 111 ? -4.905 5.368 16.595 1.00 89.56 111 LEU A CA 1
ATOM 852 C C . LEU A 1 111 ? -6.261 6.015 16.336 1.00 89.56 111 LEU A C 1
ATOM 854 O O . LEU A 1 111 ? -6.461 6.670 15.315 1.00 89.56 111 LEU A O 1
ATOM 858 N N . VAL A 1 112 ? -7.186 5.839 17.273 1.00 87.31 112 VAL A N 1
ATOM 859 C CA . VAL A 1 112 ? -8.526 6.421 17.203 1.00 87.31 112 VAL A CA 1
ATOM 860 C C . VAL A 1 112 ? -8.721 7.430 18.327 1.00 87.31 112 VAL A C 1
ATOM 862 O O . VAL A 1 112 ? -8.114 7.328 19.393 1.00 87.31 112 VAL A O 1
ATOM 865 N N . GLY A 1 113 ? -9.563 8.436 18.084 1.00 89.44 113 GLY A N 1
ATOM 866 C CA . GLY A 1 113 ? -9.877 9.440 19.097 1.00 89.44 113 GLY A CA 1
ATOM 867 C C . GLY A 1 113 ? -10.633 8.827 20.284 1.00 89.44 113 GLY A C 1
ATOM 868 O O . GLY A 1 113 ? -11.368 7.855 20.092 1.00 89.44 113 GLY A O 1
ATOM 869 N N . PRO A 1 114 ? -10.542 9.421 21.489 1.00 91.25 114 PRO A N 1
ATOM 870 C CA . PRO A 1 114 ? -11.106 8.857 22.723 1.00 91.25 114 PRO A CA 1
ATOM 871 C C . PRO A 1 114 ? -12.632 8.680 22.701 1.00 91.25 114 PRO A C 1
ATOM 873 O O . PRO A 1 114 ? -13.172 7.918 23.492 1.00 91.25 114 PRO A O 1
ATOM 876 N N . ASN A 1 115 ? -13.329 9.373 21.797 1.00 88.75 115 ASN A N 1
ATOM 877 C CA . ASN A 1 115 ? -14.785 9.313 21.650 1.00 88.75 115 ASN A CA 1
ATOM 878 C C . ASN A 1 115 ? -15.242 8.423 20.476 1.00 88.75 115 ASN A C 1
ATOM 880 O O . ASN A 1 115 ? -16.420 8.446 20.121 1.00 88.75 115 ASN A O 1
ATOM 884 N N . THR A 1 116 ? -14.327 7.685 19.839 1.00 85.12 116 THR A N 1
ATOM 885 C CA . THR A 1 116 ? -14.655 6.760 18.741 1.00 85.12 116 THR A CA 1
ATOM 886 C C . THR A 1 116 ? -15.414 5.559 19.299 1.00 85.12 116 THR A C 1
ATOM 888 O O . THR A 1 116 ? -15.046 5.026 20.344 1.00 85.12 116 THR A O 1
ATOM 891 N N . ARG A 1 117 ? -16.486 5.149 18.621 1.00 79.44 117 ARG A N 1
ATOM 892 C CA . ARG A 1 117 ? -17.331 4.011 19.011 1.00 79.44 117 ARG A CA 1
ATOM 893 C C . ARG A 1 117 ? -17.216 2.919 17.945 1.00 79.44 117 ARG A C 1
ATOM 895 O O . ARG A 1 117 ? -16.972 3.256 16.788 1.00 79.44 117 ARG A O 1
ATOM 902 N N . GLU A 1 118 ? -17.353 1.662 18.368 1.00 69.56 118 GLU A N 1
ATOM 903 C CA . GLU A 1 118 ? -17.408 0.474 17.496 1.00 69.56 118 GLU A CA 1
ATOM 904 C C . GLU A 1 118 ? -18.687 0.441 16.647 1.00 69.56 118 GLU A C 1
ATOM 906 O O . GLU A 1 118 ? -19.748 0.877 17.163 1.00 69.56 118 GLU A O 1
#

pLDDT: mean 71.47, std 15.16, range [39.97, 92.38]

Radius of gyration: 22.93 Å; chains: 1; bounding box: 66×45×38 Å

Foldseek 3Di:
DDDDDPPDDPVRVVVVVVLVCCCQQPNFDDDPDDTHHDPPDDDDPVDDPCVRNVLPDADPVPDDPVPFADPCQPPPPPPVPPDPDDPPDDPDPDDPDPGDGRHNDDDDDDDDDPPDDD